Protein AF-A0A7W3JL48-F1 (afdb_monomer)

Solvent-accessible surface area (backbone atoms only — not comparable to full-atom values): 5633 Å² total; per-residue (Å²): 136,86,54,71,65,58,58,52,46,54,51,27,54,78,71,74,43,90,76,80,88,76,80,80,68,84,82,38,65,71,61,53,50,51,53,50,49,58,51,49,41,62,74,70,63,58,58,70,91,76,46,85,60,95,53,97,82,54,55,85,77,89,59,43,56,62,70,75,71,49,48,85,90,74,51,92,54,62,45,101,55,27,41,78,127

Secondary structure (DSSP, 8-state):
---HHHHHHHHHHHTT----PPPP-TT-HHHHHHHHHHHHHHHHT--GGGS--SSTT-SPPSSBPTTTT--TTT-----TTBPP-

pLDDT: mean 89.03, std 9.49, range [50.91, 98.0]

Organism: NCBI:txid145483

Mean predicted aligned error: 6.53 Å

Foldseek 3Di:
DDDVVVVVCVVCVVVVHDDDDDDDCPVPVVVVVVVVLVVCCLVVVPDQVPDDDDDPVGDDDPAAEFPNPADPVPPGDADPRYDDD

Radius of gyration: 18.98 Å; Cα contacts (8 Å, |Δi|>4): 53; chains: 1; bounding box: 39×35×45 Å

Structure (mmCIF, N/CA/C/O backbone):
data_AF-A0A7W3JL48-F1
#
_entry.id   AF-A0A7W3JL48-F1
#
loop_
_atom_site.group_PDB
_atom_site.id
_atom_site.type_symbol
_atom_site.label_atom_id
_atom_site.label_alt_id
_atom_site.label_comp_id
_atom_site.label_asym_id
_atom_site.label_entity_id
_atom_site.label_seq_id
_atom_site.pdbx_PDB_ins_code
_atom_site.Cartn_x
_atom_site.Cartn_y
_atom_site.Cartn_z
_atom_site.occupancy
_atom_site.B_iso_or_equiv
_atom_site.auth_seq_id
_atom_site.auth_comp_id
_atom_site.auth_asym_id
_atom_site.auth_atom_id
_atom_site.pdbx_PDB_model_num
ATOM 1 N N . MET A 1 1 ? 4.517 -1.781 29.037 1.00 50.91 1 MET A N 1
ATOM 2 C CA . MET A 1 1 ? 4.451 -1.344 27.631 1.00 50.91 1 MET A CA 1
ATOM 3 C C . MET A 1 1 ? 3.003 -0.971 27.382 1.00 50.91 1 MET A C 1
ATOM 5 O O . MET A 1 1 ? 2.162 -1.856 27.414 1.00 50.91 1 MET A O 1
ATOM 9 N N . TRP A 1 2 ? 2.708 0.326 27.327 1.00 54.50 2 TRP A N 1
ATOM 10 C CA . TRP A 1 2 ? 1.396 0.838 26.933 1.00 54.50 2 TRP A CA 1
ATOM 11 C C . TRP A 1 2 ? 1.492 1.085 25.430 1.00 54.50 2 TRP A C 1
ATOM 13 O O . TRP A 1 2 ? 2.373 1.831 25.008 1.00 54.50 2 TRP A O 1
ATOM 23 N N . ASP A 1 3 ? 0.715 0.352 24.641 1.00 83.12 3 ASP A N 1
ATOM 24 C CA . ASP A 1 3 ? 0.765 0.424 23.179 1.00 83.12 3 ASP A CA 1
ATOM 25 C C . ASP A 1 3 ? -0.053 1.628 22.690 1.00 83.12 3 ASP A C 1
ATOM 27 O O . ASP A 1 3 ? -1.029 2.018 23.338 1.00 83.12 3 ASP A O 1
ATOM 31 N N . LEU A 1 4 ? 0.333 2.206 21.552 1.00 87.31 4 LEU A N 1
ATOM 32 C CA . LEU A 1 4 ? -0.365 3.339 20.926 1.00 87.31 4 LEU A CA 1
ATOM 33 C C . LEU A 1 4 ? -1.844 3.018 20.661 1.00 87.31 4 LEU A C 1
ATOM 35 O O . LEU A 1 4 ? -2.687 3.911 20.685 1.00 87.31 4 LEU A O 1
ATOM 39 N N . ASP A 1 5 ? -2.173 1.736 20.490 1.00 89.69 5 ASP A N 1
ATOM 40 C CA . ASP A 1 5 ? -3.546 1.271 20.308 1.00 89.69 5 ASP A CA 1
ATOM 41 C C . ASP A 1 5 ? -4.446 1.562 21.518 1.00 89.69 5 ASP A C 1
ATOM 43 O O . ASP A 1 5 ? -5.609 1.917 21.336 1.00 89.69 5 ASP A O 1
ATOM 47 N N . ASN A 1 6 ? -3.928 1.479 22.749 1.00 91.50 6 ASN A N 1
ATOM 48 C CA . ASN A 1 6 ? -4.724 1.803 23.938 1.00 91.50 6 ASN A CA 1
ATOM 49 C C . ASN A 1 6 ? -5.062 3.298 23.979 1.00 91.50 6 ASN A C 1
ATOM 51 O O . ASN A 1 6 ? -6.209 3.669 24.215 1.00 91.50 6 ASN A O 1
ATOM 55 N N . GLU A 1 7 ? -4.076 4.159 23.708 1.00 93.56 7 GLU A N 1
ATOM 56 C CA . GLU A 1 7 ? -4.285 5.611 23.658 1.00 93.56 7 GLU A CA 1
ATOM 57 C C . GLU A 1 7 ? -5.263 6.002 22.541 1.00 93.56 7 GLU A C 1
ATOM 59 O O . GLU A 1 7 ? -6.151 6.833 22.755 1.00 93.56 7 GLU A O 1
ATOM 64 N N . ALA A 1 8 ? -5.146 5.370 21.369 1.00 93.00 8 ALA A N 1
ATOM 65 C CA . ALA A 1 8 ? -6.028 5.610 20.235 1.00 93.00 8 ALA A CA 1
ATOM 66 C C . ALA A 1 8 ? -7.481 5.204 20.534 1.00 93.00 8 ALA A C 1
ATOM 68 O O . ALA A 1 8 ? -8.403 5.972 20.243 1.00 93.00 8 ALA A O 1
ATOM 69 N N . LEU A 1 9 ? -7.696 4.034 21.144 1.00 94.19 9 LEU A N 1
ATOM 70 C CA . LEU A 1 9 ? -9.031 3.552 21.509 1.00 94.19 9 LEU A CA 1
ATOM 71 C C . LEU A 1 9 ? -9.667 4.420 22.603 1.00 94.19 9 LEU A C 1
ATOM 73 O O . LEU A 1 9 ? -10.795 4.876 22.425 1.00 94.19 9 LEU A O 1
ATOM 77 N N . GLU A 1 10 ? -8.935 4.733 23.678 1.00 94.44 10 GLU A N 1
ATOM 78 C CA . GLU A 1 10 ? -9.441 5.608 24.745 1.00 94.44 10 GLU A CA 1
ATOM 79 C C . GLU A 1 10 ? -9.777 7.013 24.236 1.00 94.44 10 GLU A C 1
ATOM 81 O O . GLU A 1 10 ? -10.777 7.610 24.637 1.00 94.44 10 GLU A O 1
ATOM 86 N N . THR A 1 11 ? -8.932 7.580 23.371 1.00 95.81 11 THR A N 1
ATOM 87 C CA . THR A 1 11 ? -9.168 8.914 22.805 1.00 95.81 11 THR A CA 1
ATOM 88 C C . THR A 1 11 ? -10.377 8.903 21.880 1.00 95.81 11 THR A C 1
ATOM 90 O O . THR A 1 11 ? -11.176 9.839 21.912 1.00 95.81 11 THR A O 1
ATOM 93 N N . SER A 1 12 ? -10.545 7.845 21.088 1.00 97.06 12 SER A N 1
ATOM 94 C CA . SER A 1 12 ? -11.717 7.684 20.228 1.00 97.06 12 SER A CA 1
ATOM 95 C C . SER A 1 12 ? -12.997 7.636 21.061 1.00 97.06 12 SER A C 1
ATOM 97 O O . SER A 1 12 ? -13.908 8.421 20.805 1.00 97.06 12 SER A O 1
ATOM 99 N N . GLU A 1 13 ? -13.025 6.823 22.122 1.00 96.12 13 GLU A N 1
ATOM 100 C CA . GLU A 1 13 ? -14.164 6.730 23.043 1.00 96.12 13 GLU A CA 1
ATOM 101 C C . GLU A 1 13 ? -14.492 8.084 23.690 1.00 96.12 13 GLU A C 1
ATOM 103 O O . GLU A 1 13 ? -15.638 8.534 23.635 1.00 96.12 13 GLU A O 1
ATOM 108 N N . LYS A 1 14 ? -13.481 8.790 24.221 1.00 97.69 14 LYS A N 1
ATOM 109 C CA . LYS A 1 14 ? -13.645 10.125 24.833 1.00 97.69 14 LYS A CA 1
ATOM 110 C C . LYS A 1 14 ? -14.264 11.151 23.880 1.00 97.69 14 LYS A C 1
ATOM 112 O O . LYS A 1 14 ? -14.968 12.049 24.333 1.00 97.69 14 LYS A O 1
ATOM 117 N N . ASN A 1 15 ? -14.001 11.030 22.580 1.00 98.00 15 ASN A N 1
ATOM 118 C CA . ASN A 1 15 ? -14.512 11.938 21.553 1.00 98.00 15 ASN A CA 1
ATOM 119 C C . ASN A 1 15 ? -15.769 11.405 20.836 1.00 98.00 15 ASN A C 1
ATOM 121 O O . ASN A 1 15 ? -16.243 12.038 19.895 1.00 98.00 15 ASN A O 1
ATOM 125 N N . GLY A 1 16 ? -16.323 10.264 21.262 1.00 97.62 16 GLY A N 1
ATOM 126 C CA . GLY A 1 16 ? -17.515 9.672 20.650 1.00 97.62 16 GLY A CA 1
ATOM 127 C C . GLY A 1 16 ? -17.273 9.044 19.272 1.00 97.62 16 GLY A C 1
ATOM 128 O O . GLY A 1 16 ? -18.223 8.864 18.510 1.00 97.62 16 GLY A O 1
ATOM 129 N N . PHE A 1 17 ? -16.024 8.712 18.936 1.00 97.62 17 PHE A N 1
ATOM 130 C CA . PHE A 1 17 ? -15.680 7.989 17.714 1.00 97.62 17 PHE A CA 1
ATOM 131 C C . PHE A 1 17 ? -15.720 6.477 17.931 1.00 97.62 17 PHE A C 1
ATOM 133 O O . PHE A 1 17 ? -15.254 5.959 18.946 1.00 97.62 17 PHE A O 1
ATOM 140 N N . TRP A 1 18 ? -16.222 5.754 16.928 1.00 96.12 18 TRP A N 1
ATOM 141 C CA . TRP A 1 18 ? -16.077 4.304 16.872 1.00 96.12 18 TRP A CA 1
ATOM 142 C C . TRP A 1 18 ? -14.682 3.940 16.364 1.00 96.12 18 TRP A C 1
ATOM 144 O O . TRP A 1 18 ? -14.252 4.427 15.319 1.00 96.12 18 TRP A O 1
ATOM 154 N N . ALA A 1 19 ? -13.995 3.064 17.092 1.00 95.19 19 ALA A N 1
ATOM 155 C CA . ALA A 1 19 ? -12.683 2.561 16.723 1.00 95.19 19 ALA A CA 1
ATOM 156 C C . ALA A 1 19 ? -12.590 1.060 17.009 1.00 95.19 19 ALA A C 1
ATOM 158 O O . ALA A 1 19 ? -13.109 0.566 18.011 1.00 95.19 19 ALA A O 1
ATOM 159 N N . VAL A 1 20 ? -11.911 0.334 16.122 1.00 94.31 20 VAL A N 1
ATOM 160 C CA . VAL A 1 20 ? -11.645 -1.097 16.266 1.00 94.31 20 VAL A CA 1
ATOM 161 C C . VAL A 1 20 ? -10.221 -1.397 15.812 1.00 94.31 20 VAL A C 1
ATOM 163 O O . VAL A 1 20 ? -9.783 -0.935 14.758 1.00 94.31 20 VAL A O 1
ATOM 166 N N . ARG A 1 21 ? -9.490 -2.191 16.599 1.00 91.62 21 ARG A N 1
ATOM 167 C CA . ARG A 1 21 ? -8.190 -2.719 16.182 1.00 91.62 21 ARG A CA 1
ATOM 168 C C . ARG A 1 21 ? -8.419 -3.933 15.290 1.00 91.62 21 ARG A C 1
ATOM 170 O O . ARG A 1 21 ? -8.937 -4.952 15.745 1.00 91.62 21 ARG A O 1
ATOM 177 N N . THR A 1 22 ? -7.995 -3.839 14.037 1.00 92.06 22 THR A N 1
ATOM 178 C CA . THR A 1 22 ? -7.970 -5.002 13.142 1.00 92.06 22 THR A CA 1
ATOM 179 C C . THR A 1 22 ? -6.742 -5.863 13.472 1.00 92.06 22 THR A C 1
ATOM 181 O O . THR A 1 22 ? -5.675 -5.299 13.734 1.00 92.06 22 THR A O 1
ATOM 184 N N . PRO A 1 23 ? -6.849 -7.205 13.499 1.00 90.25 23 PRO A N 1
ATOM 185 C CA . PRO A 1 23 ? -5.698 -8.073 13.732 1.00 90.25 23 PRO A CA 1
ATOM 186 C C . PRO A 1 23 ? -4.593 -7.870 12.693 1.00 90.25 23 PRO A C 1
ATOM 188 O O . PRO A 1 23 ? -4.864 -7.622 11.518 1.00 90.25 23 PRO A O 1
ATOM 191 N N . THR A 1 24 ? -3.340 -8.037 13.1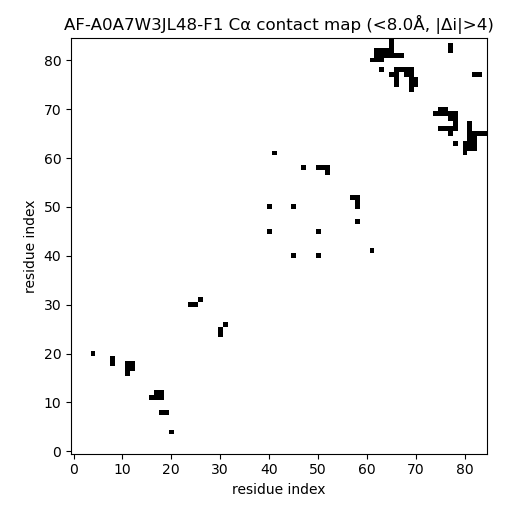15 1.00 91.56 24 THR A N 1
ATOM 192 C CA . THR A 1 24 ? -2.208 -8.094 12.185 1.00 91.56 24 THR A CA 1
ATOM 193 C C . THR A 1 24 ? -2.377 -9.298 11.244 1.00 91.56 24 THR A C 1
ATOM 195 O O . THR A 1 24 ? -2.635 -10.394 11.745 1.00 91.56 24 THR A O 1
ATOM 198 N N . PRO A 1 25 ? -2.175 -9.153 9.918 1.00 95.19 25 PRO A N 1
ATOM 199 C CA . PRO A 1 25 ? -2.388 -10.243 8.957 1.00 95.19 25 PRO A CA 1
ATOM 200 C C . PRO A 1 25 ? -1.526 -11.493 9.195 1.00 95.19 25 PRO A C 1
ATOM 202 O O . PRO A 1 25 ? -1.902 -12.596 8.808 1.00 95.19 25 PRO A O 1
ATOM 205 N N . GLY A 1 26 ? -0.357 -11.345 9.827 1.00 95.25 26 GLY A N 1
ATOM 206 C CA . GLY A 1 26 ? 0.549 -12.461 10.096 1.00 95.25 26 GLY A CA 1
ATOM 207 C C . GLY A 1 26 ? 0.994 -13.158 8.807 1.00 95.25 26 GLY A C 1
ATOM 208 O O . GLY A 1 26 ? 1.616 -12.533 7.952 1.00 95.25 26 GLY A O 1
ATOM 209 N N . ILE A 1 27 ? 0.679 -14.450 8.690 1.00 97.00 27 ILE A N 1
ATOM 210 C CA . ILE A 1 27 ? 0.974 -15.291 7.517 1.00 97.00 27 ILE A CA 1
ATOM 211 C C . ILE A 1 27 ? -0.284 -15.627 6.706 1.00 97.00 27 ILE A C 1
ATOM 213 O O . ILE A 1 27 ? -0.339 -16.680 6.071 1.00 97.00 27 ILE A O 1
ATOM 217 N N . ASP A 1 28 ? -1.311 -14.775 6.763 1.00 97.81 28 ASP A N 1
ATOM 218 C CA . ASP A 1 28 ? -2.513 -14.952 5.949 1.00 97.81 28 ASP A CA 1
ATOM 219 C C . ASP A 1 28 ? -2.131 -15.178 4.469 1.00 97.81 28 ASP A C 1
ATOM 221 O O . ASP A 1 28 ? -1.345 -14.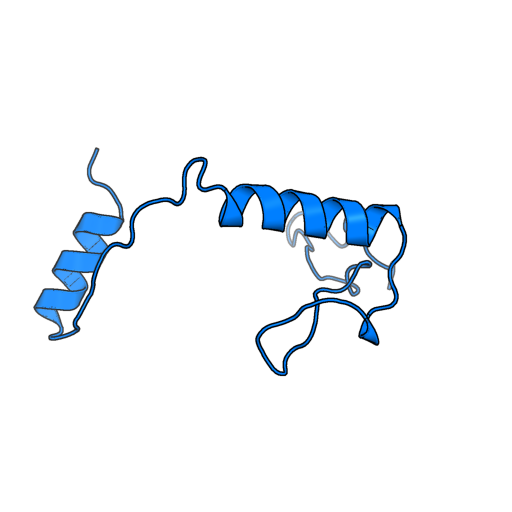395 3.919 1.00 97.81 28 ASP A O 1
ATOM 225 N N . PRO A 1 29 ? -2.650 -16.234 3.813 1.00 97.69 29 PRO A N 1
ATOM 226 C CA . PRO A 1 29 ? -2.280 -16.555 2.439 1.00 97.69 29 PRO A CA 1
ATOM 227 C C . PRO A 1 29 ? -2.510 -15.406 1.457 1.00 97.69 29 PRO A C 1
ATOM 229 O O . PRO A 1 29 ? -1.676 -15.197 0.584 1.00 97.69 29 PRO A O 1
ATOM 232 N N . ASN A 1 30 ? -3.577 -14.618 1.616 1.00 95.44 30 ASN A N 1
ATOM 233 C CA . ASN A 1 30 ? -3.846 -13.494 0.718 1.00 95.44 30 ASN A CA 1
ATOM 234 C C . ASN A 1 30 ? -2.816 -12.378 0.907 1.00 95.44 30 ASN A C 1
ATOM 236 O O . ASN A 1 30 ? -2.372 -11.775 -0.068 1.00 95.44 30 ASN A O 1
ATOM 240 N N . TYR A 1 31 ? -2.405 -12.125 2.153 1.00 95.50 31 TYR A N 1
ATOM 241 C CA . TYR A 1 31 ? -1.361 -11.147 2.450 1.00 95.50 31 TYR A CA 1
ATOM 242 C C . TYR A 1 31 ? -0.018 -11.569 1.845 1.00 95.50 31 TYR A C 1
ATOM 244 O O . TYR A 1 31 ? 0.622 -10.787 1.145 1.00 95.50 31 TYR A O 1
ATOM 252 N N . VAL A 1 32 ? 0.395 -12.821 2.064 1.00 97.62 32 VAL A N 1
ATOM 253 C CA . VAL A 1 32 ? 1.675 -13.335 1.555 1.00 97.62 32 VAL A CA 1
ATOM 254 C C . VAL A 1 32 ? 1.681 -13.405 0.029 1.00 97.62 32 VAL A C 1
ATOM 256 O O . VAL A 1 32 ? 2.649 -12.960 -0.586 1.00 97.62 32 VAL A O 1
ATOM 259 N N . THR A 1 33 ? 0.612 -13.910 -0.591 1.00 97.12 33 THR A N 1
ATOM 260 C CA . THR A 1 33 ? 0.492 -13.951 -2.054 1.00 97.12 33 THR A CA 1
ATOM 261 C C . THR A 1 33 ? 0.529 -12.548 -2.649 1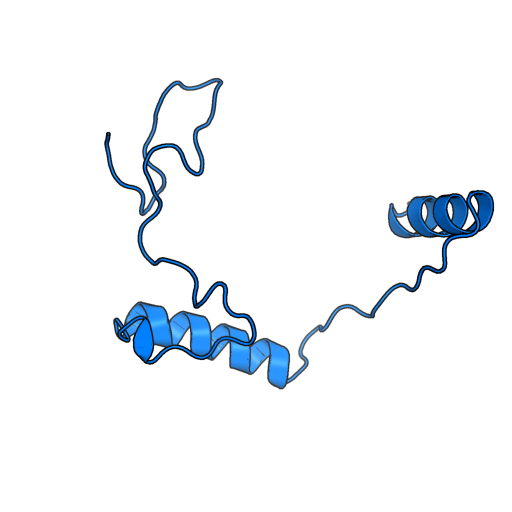.00 97.12 33 THR A C 1
ATOM 263 O O . THR A 1 33 ? 1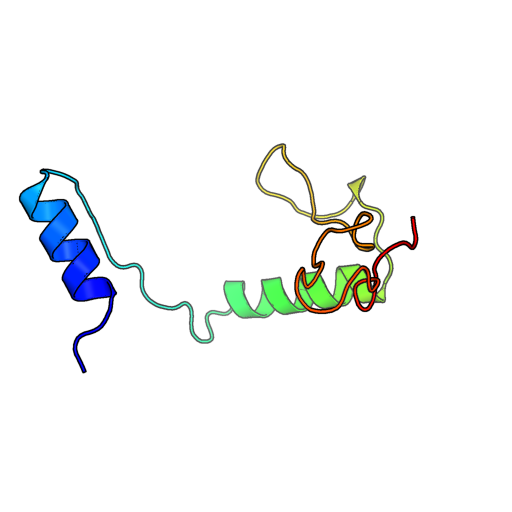.309 -12.322 -3.566 1.00 97.12 33 THR A O 1
ATOM 266 N N . GLY A 1 34 ? -0.184 -11.576 -2.070 1.00 94.62 34 GLY A N 1
ATOM 267 C CA . GLY A 1 34 ? -0.131 -10.190 -2.540 1.00 94.62 34 GLY A CA 1
ATOM 268 C C . GLY A 1 34 ? 1.278 -9.584 -2.480 1.00 94.62 34 GLY A C 1
ATOM 269 O O . GLY A 1 34 ? 1.688 -8.882 -3.400 1.00 94.62 34 GLY A O 1
ATOM 270 N N . LEU 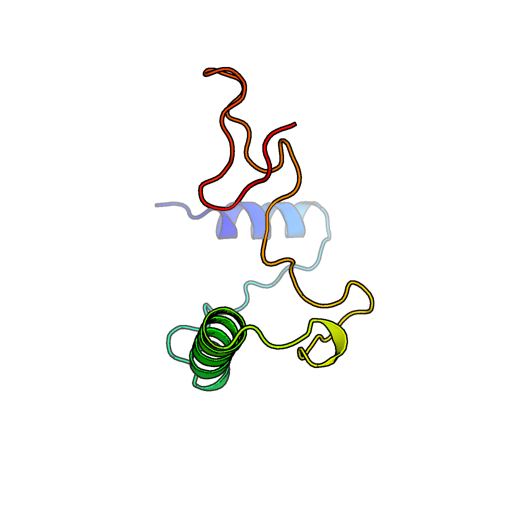A 1 35 ? 2.068 -9.893 -1.444 1.00 95.69 35 LEU A N 1
ATOM 271 C CA . LEU A 1 35 ? 3.474 -9.470 -1.385 1.00 95.69 35 LEU A CA 1
ATOM 272 C C . LEU A 1 35 ? 4.324 -10.109 -2.490 1.00 95.69 35 LEU A C 1
ATOM 274 O O . LEU A 1 35 ? 5.189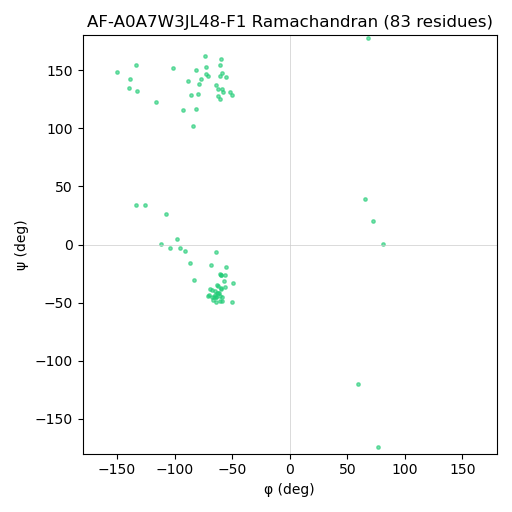 -9.442 -3.058 1.00 95.69 35 LEU A O 1
ATOM 278 N N . VAL A 1 36 ? 4.099 -11.390 -2.789 1.00 97.19 36 VAL A N 1
ATOM 279 C CA . VAL A 1 36 ? 4.784 -12.086 -3.886 1.00 97.19 36 VAL A CA 1
ATOM 280 C C . VAL A 1 36 ? 4.413 -11.454 -5.225 1.00 97.19 36 VAL A C 1
ATOM 282 O O . VAL A 1 36 ? 5.312 -11.162 -6.011 1.00 97.19 36 VAL A O 1
ATOM 285 N N . ASP A 1 37 ? 3.132 -11.168 -5.452 1.00 95.38 37 ASP A N 1
ATOM 286 C CA . ASP A 1 37 ? 2.644 -10.538 -6.680 1.00 95.38 37 ASP A CA 1
ATOM 287 C C . ASP A 1 37 ? 3.308 -9.173 -6.909 1.00 95.38 37 ASP A C 1
ATOM 289 O O . ASP A 1 37 ? 3.833 -8.930 -7.993 1.00 95.38 37 ASP A O 1
ATOM 293 N N . LEU A 1 38 ? 3.415 -8.331 -5.872 1.00 94.69 38 LEU A N 1
ATOM 294 C CA . LEU A 1 38 ? 4.118 -7.040 -5.948 1.00 94.69 38 LEU A CA 1
ATOM 295 C C . LEU A 1 38 ? 5.601 -7.189 -6.335 1.00 94.69 38 LEU A C 1
ATOM 297 O O . LEU A 1 38 ? 6.152 -6.364 -7.069 1.00 94.69 38 LEU A O 1
ATOM 301 N N . VAL A 1 39 ? 6.274 -8.234 -5.845 1.00 95.12 39 VAL A N 1
ATOM 302 C CA . VAL A 1 39 ? 7.679 -8.507 -6.189 1.00 95.12 39 VAL A CA 1
ATOM 303 C C . VAL A 1 39 ? 7.810 -8.976 -7.637 1.00 95.12 39 VAL A C 1
ATOM 305 O O . VAL A 1 39 ? 8.711 -8.519 -8.343 1.00 95.12 39 VAL A O 1
ATOM 308 N N . LEU A 1 40 ? 6.932 -9.878 -8.085 1.00 96.25 40 LEU A N 1
ATOM 309 C CA . LEU A 1 40 ? 6.928 -10.388 -9.458 1.00 96.25 40 LEU A CA 1
ATOM 310 C C . LEU A 1 40 ? 6.598 -9.279 -10.460 1.00 96.25 40 LEU A C 1
ATOM 312 O O . LEU A 1 40 ? 7.315 -9.134 -11.445 1.00 96.25 40 LEU A O 1
ATOM 316 N N . GLU A 1 41 ? 5.603 -8.444 -10.154 1.00 95.31 41 GLU A N 1
ATOM 317 C CA . GLU A 1 41 ? 5.229 -7.263 -10.936 1.00 95.31 41 GLU A CA 1
ATOM 318 C C . GLU A 1 41 ? 6.449 -6.380 -11.234 1.00 95.31 41 GLU A C 1
ATOM 320 O O . GLU A 1 41 ? 6.715 -6.026 -12.386 1.00 95.31 41 GLU A O 1
ATOM 325 N N . ARG A 1 42 ? 7.235 -6.077 -10.191 1.00 92.38 42 ARG A N 1
ATOM 326 C CA . ARG A 1 42 ? 8.447 -5.261 -10.305 1.00 92.38 42 ARG A CA 1
ATOM 327 C C . ARG A 1 42 ? 9.572 -5.973 -11.048 1.00 92.38 42 ARG A C 1
ATOM 329 O O . ARG A 1 42 ? 10.268 -5.339 -11.837 1.00 92.38 42 ARG A O 1
ATOM 336 N N . ARG A 1 43 ? 9.798 -7.256 -10.755 1.00 94.81 43 ARG A N 1
ATOM 337 C CA . ARG A 1 43 ? 10.866 -8.057 -11.372 1.00 94.81 43 ARG A CA 1
ATOM 338 C C . ARG A 1 43 ? 10.653 -8.188 -12.878 1.00 94.81 43 ARG A C 1
ATOM 340 O O . ARG A 1 43 ? 11.618 -8.085 -13.630 1.00 94.81 43 ARG A O 1
ATOM 347 N N . ASP A 1 44 ? 9.408 -8.413 -13.286 1.00 95.81 44 ASP A N 1
ATOM 348 C CA . ASP A 1 44 ? 9.041 -8.702 -14.672 1.00 95.81 44 ASP A CA 1
ATOM 349 C C . ASP A 1 44 ? 8.708 -7.435 -15.474 1.00 95.81 44 ASP A C 1
ATOM 351 O O . ASP A 1 44 ? 8.529 -7.508 -16.687 1.00 95.81 44 ASP A O 1
ATOM 355 N N . GLY A 1 45 ? 8.669 -6.267 -14.822 1.00 93.31 45 GLY A N 1
ATOM 356 C CA . GLY A 1 45 ? 8.429 -4.985 -15.483 1.00 93.31 45 GLY A CA 1
ATOM 357 C C . GLY A 1 45 ? 7.031 -4.887 -16.090 1.00 93.31 45 GLY A C 1
ATOM 358 O O . GLY A 1 45 ? 6.880 -4.366 -17.194 1.00 93.31 45 GLY A O 1
ATOM 359 N N . VAL A 1 46 ? 6.020 -5.407 -15.387 1.00 95.62 46 VAL A N 1
ATOM 360 C CA . VAL A 1 46 ? 4.629 -5.439 -15.866 1.00 95.62 46 VAL A CA 1
ATOM 361 C C . VAL A 1 46 ? 4.149 -4.008 -16.176 1.00 95.62 46 VAL A C 1
ATOM 363 O O . VAL A 1 46 ? 4.342 -3.127 -15.329 1.00 95.62 46 VAL A O 1
ATOM 366 N N . PRO A 1 47 ? 3.540 -3.730 -17.346 1.00 94.38 47 PRO A N 1
ATOM 367 C CA . PRO A 1 47 ? 2.994 -2.408 -17.668 1.00 94.38 47 PRO A CA 1
ATOM 368 C C . PRO A 1 47 ? 1.994 -1.930 -16.613 1.00 94.38 47 PRO A C 1
ATOM 370 O O . PRO A 1 47 ? 1.270 -2.736 -16.036 1.00 94.38 47 PRO A O 1
ATOM 373 N N . ALA A 1 48 ? 1.957 -0.628 -16.323 1.00 92.38 48 ALA A N 1
ATOM 374 C CA . ALA A 1 48 ? 1.151 -0.104 -15.218 1.00 92.38 48 ALA A CA 1
ATOM 375 C C . ALA A 1 48 ? -0.354 -0.346 -15.419 1.00 92.38 48 ALA A C 1
ATOM 377 O O . ALA A 1 48 ? -1.074 -0.631 -14.467 1.00 92.38 48 ALA A O 1
ATOM 378 N N . GLU A 1 49 ? -0.815 -0.281 -16.662 1.00 93.12 49 GLU A N 1
ATOM 379 C CA . GLU A 1 49 ? -2.187 -0.569 -17.073 1.00 93.12 49 GLU A CA 1
ATOM 380 C C . GLU A 1 49 ? -2.644 -2.003 -16.760 1.00 93.12 49 GLU A C 1
ATOM 382 O O . GLU A 1 49 ? -3.838 -2.225 -16.561 1.00 93.12 49 GLU A O 1
ATOM 387 N N . ASP A 1 50 ? -1.708 -2.948 -16.652 1.00 95.00 50 ASP A N 1
ATOM 388 C CA . ASP A 1 50 ? -1.989 -4.369 -16.427 1.00 95.00 50 ASP A CA 1
ATOM 389 C C . ASP A 1 50 ? -1.921 -4.761 -14.938 1.00 95.00 50 ASP A C 1
ATOM 391 O O . ASP A 1 50 ? -2.179 -5.912 -14.575 1.00 95.00 50 ASP A O 1
ATOM 395 N N . ARG A 1 51 ? -1.564 -3.823 -14.049 1.00 95.12 51 ARG A N 1
ATOM 396 C CA . ARG A 1 51 ? -1.352 -4.093 -12.619 1.00 95.12 51 ARG A CA 1
ATOM 397 C C . ARG A 1 51 ? -2.660 -4.029 -11.830 1.00 95.12 51 ARG A C 1
ATOM 399 O O . ARG A 1 51 ? -3.359 -3.008 -11.895 1.00 95.12 51 ARG A O 1
ATOM 406 N N . PRO A 1 52 ? -2.983 -5.053 -11.020 1.00 93.31 52 PRO A N 1
ATOM 407 C CA . PRO A 1 52 ? -4.169 -5.036 -10.175 1.00 93.31 52 PRO A CA 1
ATOM 408 C C . PRO A 1 52 ? -4.170 -3.857 -9.195 1.00 93.31 52 PRO A C 1
ATOM 410 O O . PRO A 1 52 ? -3.194 -3.599 -8.495 1.00 93.31 52 PRO A O 1
ATOM 413 N N . HIS A 1 53 ? -5.300 -3.162 -9.102 1.00 93.25 53 HIS A N 1
ATOM 414 C CA . HIS A 1 53 ? -5.525 -2.094 -8.134 1.00 93.25 53 HIS A CA 1
ATOM 415 C C . HIS A 1 53 ? -7.007 -2.030 -7.766 1.00 93.25 53 HIS A C 1
ATOM 417 O O . HIS A 1 53 ? -7.880 -2.346 -8.569 1.00 93.25 53 HIS A O 1
ATOM 423 N N . VAL A 1 54 ? -7.292 -1.630 -6.528 1.00 91.94 54 VAL A N 1
ATOM 424 C CA . VAL A 1 54 ? -8.665 -1.594 -5.989 1.00 91.94 54 VAL A CA 1
ATOM 425 C C . VAL A 1 54 ? -9.246 -0.181 -5.909 1.00 91.94 54 VAL A C 1
ATOM 427 O O . VAL A 1 54 ? -10.392 -0.012 -5.509 1.00 91.94 54 VAL A O 1
ATOM 430 N N . THR A 1 55 ? -8.460 0.840 -6.266 1.00 94.00 55 THR A N 1
ATOM 431 C CA . THR A 1 55 ? -8.868 2.252 -6.231 1.00 94.00 55 THR A CA 1
ATOM 432 C C . THR A 1 55 ? -8.480 2.955 -7.522 1.00 94.00 55 THR A C 1
ATOM 434 O O . THR A 1 55 ? -7.462 2.608 -8.115 1.00 94.00 55 THR A O 1
ATOM 437 N N . ASP A 1 56 ? -9.193 4.022 -7.873 1.00 94.62 56 ASP A N 1
ATOM 438 C CA . ASP A 1 56 ? -8.925 4.832 -9.071 1.00 94.62 56 ASP A CA 1
ATOM 439 C C . ASP A 1 56 ? -7.558 5.550 -9.060 1.00 94.62 56 ASP A C 1
ATOM 441 O O . ASP A 1 56 ? -7.163 6.153 -10.055 1.00 94.62 56 ASP A O 1
ATOM 445 N N . LEU A 1 57 ? -6.813 5.495 -7.946 1.00 91.75 57 LEU A N 1
ATOM 446 C CA . LEU A 1 57 ? -5.443 6.015 -7.863 1.00 91.75 57 LEU A CA 1
ATOM 447 C C . LEU A 1 57 ? -4.442 5.197 -8.697 1.00 91.75 57 LEU A C 1
ATOM 449 O O . LEU A 1 57 ? -3.358 5.700 -8.992 1.00 91.75 57 LEU A O 1
ATOM 453 N N . GLY A 1 58 ? -4.801 3.967 -9.079 1.00 92.94 58 GLY A N 1
ATOM 454 C CA . GLY A 1 58 ? -3.948 3.070 -9.855 1.00 92.94 58 GLY A CA 1
ATOM 455 C C . GLY A 1 58 ? -2.826 2.407 -9.038 1.00 92.94 58 GLY A C 1
ATOM 456 O O . GLY A 1 58 ? -2.782 2.530 -7.809 1.00 92.94 58 GLY A O 1
ATOM 457 N N . PRO A 1 59 ? -1.926 1.663 -9.707 1.00 93.25 59 PRO A N 1
ATOM 458 C CA . PRO A 1 59 ? -0.791 0.999 -9.072 1.00 93.25 59 PRO A CA 1
ATOM 459 C C . PRO A 1 59 ? 0.305 1.990 -8.661 1.00 93.25 59 PRO A C 1
ATOM 461 O O . PRO A 1 59 ? 0.395 3.117 -9.154 1.00 93.25 59 PRO A O 1
ATOM 464 N N . TRP A 1 60 ? 1.188 1.550 -7.765 1.00 89.12 60 TRP A N 1
ATOM 465 C CA . TRP A 1 60 ? 2.321 2.363 -7.336 1.00 89.12 60 TRP A CA 1
ATOM 466 C C . TRP A 1 60 ? 3.386 2.471 -8.434 1.00 89.12 60 TRP A C 1
ATOM 468 O O . TRP A 1 60 ? 3.617 1.536 -9.197 1.00 89.12 60 TRP A O 1
ATOM 478 N N . TYR A 1 61 ? 4.072 3.610 -8.500 1.00 86.56 61 TYR A N 1
ATOM 479 C CA . TYR A 1 61 ? 5.139 3.823 -9.476 1.00 86.56 61 TYR A CA 1
ATOM 480 C C . TYR A 1 61 ? 6.403 3.015 -9.133 1.00 86.56 61 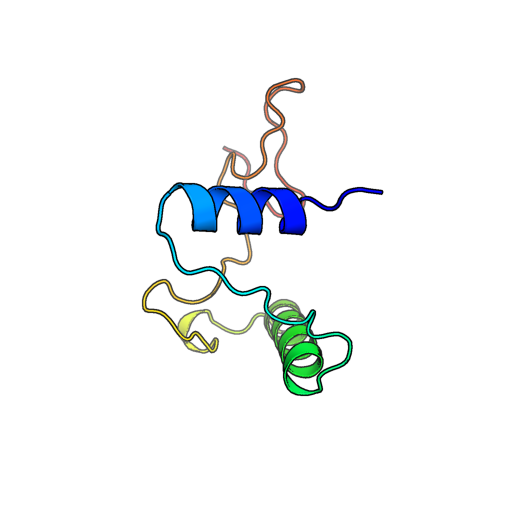TYR A C 1
ATOM 482 O O . TYR A 1 61 ? 6.719 2.762 -7.966 1.00 86.56 61 TYR A O 1
ATOM 490 N N . ASP A 1 62 ? 7.187 2.674 -10.158 1.00 87.31 62 ASP A N 1
ATOM 491 C CA . ASP A 1 62 ? 8.461 1.965 -9.976 1.00 87.31 62 ASP A CA 1
ATOM 492 C C . ASP A 1 62 ? 9.631 2.885 -9.635 1.00 87.31 62 ASP A C 1
ATOM 494 O O . ASP A 1 62 ? 10.553 2.494 -8.915 1.00 87.31 62 ASP A O 1
ATOM 498 N N . VAL A 1 63 ? 9.572 4.117 -10.137 1.00 85.81 63 VAL A N 1
ATOM 499 C CA . VAL A 1 63 ? 10.627 5.118 -10.003 1.00 85.81 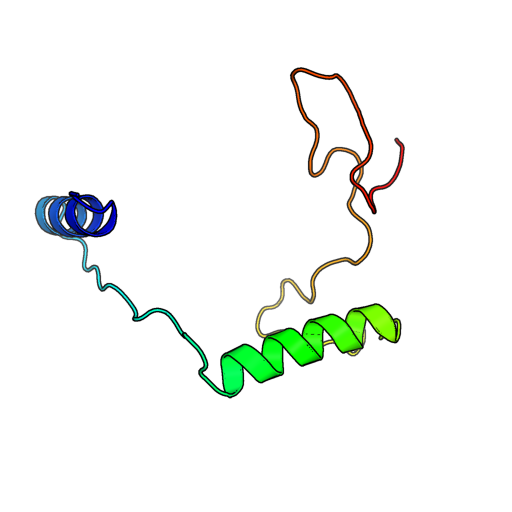63 VAL A CA 1
ATOM 500 C C . VAL A 1 63 ? 10.103 6.290 -9.190 1.00 85.81 63 VAL A C 1
ATOM 502 O O . VAL A 1 63 ? 9.109 6.919 -9.559 1.00 85.81 63 VAL A O 1
ATOM 505 N N . CYS A 1 64 ? 10.781 6.599 -8.086 1.00 86.31 64 CYS A N 1
ATOM 506 C CA . CYS A 1 64 ? 10.395 7.725 -7.247 1.00 86.31 64 CYS A CA 1
ATOM 507 C C . CYS A 1 64 ? 10.535 9.046 -8.003 1.00 86.31 64 CYS A C 1
ATOM 509 O O . CYS A 1 64 ? 11.544 9.312 -8.663 1.00 86.31 64 CYS A O 1
ATOM 511 N N . ARG A 1 65 ? 9.532 9.911 -7.831 1.00 86.12 65 ARG A N 1
ATOM 512 C CA . ARG A 1 65 ? 9.597 11.304 -8.283 1.00 86.12 65 ARG A CA 1
ATOM 513 C C . ARG A 1 65 ? 10.758 12.033 -7.584 1.00 86.12 65 ARG A C 1
ATOM 515 O O . ARG A 1 65 ? 11.116 11.652 -6.460 1.00 86.12 65 ARG A O 1
ATOM 522 N N . PRO A 1 66 ? 11.320 13.094 -8.192 1.00 84.25 66 PRO A N 1
ATOM 523 C CA . PRO A 1 66 ? 12.321 13.925 -7.531 1.00 84.25 66 PRO A CA 1
ATOM 524 C C . PRO A 1 66 ? 11.832 14.395 -6.152 1.00 84.25 66 PRO A C 1
ATOM 526 O O . PRO A 1 66 ? 10.699 14.849 -6.007 1.00 84.25 66 PRO A O 1
ATOM 529 N N . GLY A 1 67 ? 12.672 14.233 -5.127 1.00 82.12 67 GLY A N 1
ATOM 530 C CA . GLY A 1 67 ? 12.405 14.703 -3.759 1.00 82.12 67 GLY A CA 1
ATOM 531 C C . GLY A 1 67 ? 11.499 13.812 -2.896 1.00 82.12 67 GLY A C 1
ATOM 532 O O . GLY A 1 67 ? 11.275 14.129 -1.733 1.00 82.12 67 GLY A O 1
ATOM 533 N N . CYS A 1 68 ? 11.009 12.673 -3.401 1.00 81.38 68 CYS A N 1
ATOM 534 C CA . CYS A 1 68 ? 9.996 11.858 -2.708 1.00 81.38 68 CYS A CA 1
ATOM 535 C C . CYS A 1 68 ? 10.406 11.332 -1.312 1.00 81.38 68 CYS A C 1
ATOM 537 O O . CYS A 1 68 ? 9.542 11.063 -0.478 1.00 81.38 68 CYS A O 1
ATOM 539 N N . CYS A 1 69 ? 11.705 11.159 -1.051 1.00 81.06 69 CYS A N 1
ATOM 540 C CA . CYS A 1 69 ? 12.238 10.687 0.236 1.00 81.06 69 CYS A CA 1
ATOM 541 C C . CYS A 1 69 ? 13.422 11.544 0.706 1.00 81.06 69 CYS A C 1
ATOM 543 O O . CYS A 1 69 ? 14.386 11.029 1.275 1.00 81.06 69 CY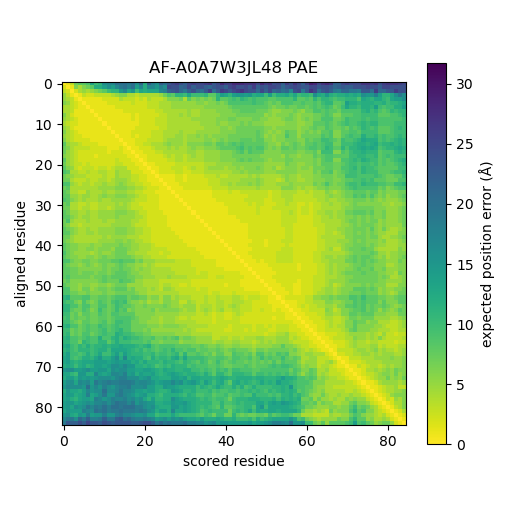S A O 1
ATOM 545 N N . GLU A 1 70 ? 13.395 12.842 0.401 1.00 81.44 70 GLU A N 1
ATOM 546 C CA . GLU A 1 70 ? 14.506 13.730 0.722 1.00 81.44 70 GLU A CA 1
ATOM 547 C C . GLU A 1 70 ? 14.742 13.820 2.236 1.00 81.44 70 GLU A C 1
ATOM 549 O O . GLU A 1 70 ? 13.846 14.126 3.025 1.00 81.44 70 GLU A O 1
ATOM 554 N N . ASN A 1 71 ? 15.990 13.592 2.650 1.00 80.56 71 ASN A N 1
ATOM 555 C CA . ASN A 1 71 ? 16.407 13.889 4.009 1.00 80.56 71 ASN A CA 1
ATOM 556 C C . ASN A 1 71 ? 16.798 15.366 4.104 1.00 80.56 71 ASN A C 1
ATOM 558 O O . ASN A 1 71 ? 17.921 15.741 3.767 1.00 80.56 71 ASN A O 1
ATOM 562 N N . VAL A 1 72 ? 15.894 16.180 4.653 1.00 82.00 72 VAL A N 1
ATOM 563 C CA . VAL A 1 72 ? 16.067 17.637 4.805 1.00 82.00 72 VAL A CA 1
ATOM 564 C C . VAL A 1 72 ? 17.333 18.053 5.569 1.00 82.00 72 VAL A C 1
ATOM 566 O O . VAL A 1 72 ? 17.777 19.189 5.446 1.00 82.00 72 VAL A O 1
ATOM 569 N N . ARG A 1 73 ? 17.943 17.155 6.358 1.00 87.12 73 ARG A N 1
ATOM 570 C CA . ARG A 1 73 ? 19.179 17.432 7.113 1.00 87.12 73 ARG A CA 1
ATOM 571 C C . ARG A 1 73 ? 20.457 17.179 6.308 1.00 87.12 73 ARG A C 1
ATOM 573 O O . ARG A 1 73 ? 21.524 17.593 6.747 1.00 87.12 73 ARG A O 1
ATOM 580 N N . LEU A 1 74 ? 20.374 16.463 5.184 1.00 83.94 74 LEU A N 1
ATOM 581 C CA . LEU A 1 74 ? 21.530 16.021 4.390 1.00 83.94 74 LEU A CA 1
ATOM 582 C C . LEU A 1 74 ? 21.630 16.706 3.017 1.00 83.94 74 LEU A C 1
ATOM 584 O O . LEU A 1 74 ? 22.556 16.392 2.267 1.00 83.94 74 LEU A O 1
ATOM 588 N N . GLY A 1 75 ? 20.701 17.613 2.699 1.00 80.12 75 GLY A N 1
ATOM 589 C CA . GLY A 1 75 ? 20.504 18.128 1.343 1.00 80.12 75 GLY A CA 1
ATOM 590 C C . GLY A 1 75 ? 19.957 17.058 0.391 1.00 80.12 75 GLY A C 1
ATOM 591 O O . GLY A 1 75 ? 19.777 15.897 0.778 1.00 80.12 75 GLY A O 1
ATOM 592 N N . PHE A 1 76 ? 19.702 17.440 -0.864 1.00 80.00 76 PHE A N 1
ATOM 593 C CA . PHE A 1 76 ? 19.118 16.523 -1.837 1.00 80.00 76 PHE A CA 1
ATOM 594 C C . PHE A 1 76 ? 20.012 15.297 -2.063 1.00 80.00 76 PHE A C 1
ATOM 596 O O . PHE A 1 76 ? 21.179 15.403 -2.450 1.00 80.00 76 PHE A O 1
ATOM 603 N N . LYS A 1 77 ? 19.423 14.115 -1.874 1.00 76.44 77 LYS A N 1
ATOM 604 C CA . LYS A 1 77 ? 19.959 12.833 -2.329 1.00 76.44 77 LYS A CA 1
ATOM 605 C C . LYS A 1 77 ? 18.829 12.077 -3.021 1.00 76.44 77 LYS A C 1
ATOM 607 O O . LYS A 1 77 ? 17.740 12.004 -2.443 1.00 76.44 77 LYS A O 1
ATOM 612 N N . PRO A 1 78 ? 19.050 11.517 -4.221 1.00 68.44 78 PRO A N 1
ATOM 613 C CA . PRO A 1 78 ? 18.027 10.702 -4.856 1.00 68.44 78 PRO A CA 1
ATOM 614 C C . PRO A 1 78 ? 17.708 9.498 -3.961 1.00 68.44 78 PRO A C 1
ATOM 616 O O . PRO A 1 78 ? 18.589 8.950 -3.292 1.00 68.44 78 PRO A O 1
ATOM 619 N N . ALA A 1 79 ? 16.439 9.085 -3.945 1.00 75.62 79 ALA A N 1
ATOM 620 C CA . ALA A 1 79 ? 16.072 7.790 -3.378 1.00 75.62 79 ALA A CA 1
ATOM 621 C C . ALA A 1 79 ? 16.800 6.669 -4.146 1.00 75.62 79 ALA A C 1
ATOM 623 O O . ALA A 1 79 ? 17.207 6.878 -5.289 1.00 75.62 79 ALA A O 1
ATOM 624 N N . LEU A 1 80 ? 16.932 5.476 -3.549 1.00 68.50 80 LEU A N 1
ATOM 625 C CA . LEU A 1 80 ? 17.644 4.335 -4.156 1.00 68.50 80 LEU A CA 1
ATOM 626 C C . LEU A 1 80 ? 17.206 4.054 -5.609 1.00 68.50 80 LEU A C 1
ATOM 628 O O . LEU A 1 80 ? 18.020 3.664 -6.437 1.00 68.50 80 LEU A O 1
ATOM 632 N N . SER A 1 81 ? 15.934 4.308 -5.912 1.00 70.69 81 SER A N 1
ATOM 633 C CA . SER A 1 81 ? 15.324 4.223 -7.242 1.00 70.69 81 SER A CA 1
ATOM 634 C C . SER A 1 81 ? 14.618 5.530 -7.645 1.00 70.69 81 SER A C 1
ATOM 636 O O . SER A 1 81 ? 13.568 5.510 -8.283 1.00 70.69 81 SER A O 1
ATOM 638 N N . GLY A 1 82 ? 15.142 6.685 -7.223 1.00 75.88 82 GLY A N 1
ATOM 639 C CA . GLY A 1 82 ? 14.567 8.003 -7.504 1.00 75.88 82 GLY A CA 1
ATOM 640 C C . GLY A 1 82 ? 15.277 8.765 -8.617 1.00 75.88 82 GLY A C 1
ATOM 641 O O . GLY A 1 82 ? 16.478 8.610 -8.826 1.00 75.88 82 GLY A O 1
ATOM 642 N N . LEU A 1 83 ? 14.527 9.626 -9.306 1.00 80.12 83 LEU A N 1
ATOM 643 C CA . LEU A 1 83 ? 15.077 10.536 -10.310 1.00 80.12 83 LEU A CA 1
ATOM 644 C C . LEU A 1 83 ? 15.910 11.652 -9.666 1.00 80.12 83 LEU A C 1
ATOM 646 O O . LEU A 1 83 ? 15.581 12.161 -8.589 1.00 80.12 83 LEU A O 1
ATOM 650 N N . VAL A 1 84 ? 16.975 12.046 -10.363 1.00 74.81 84 VAL A N 1
ATOM 651 C CA . VAL A 1 84 ? 17.703 13.293 -10.097 1.00 74.81 84 VAL A CA 1
ATOM 652 C C . VAL A 1 84 ? 16.881 14.462 -10.681 1.00 74.81 84 VAL A C 1
ATOM 654 O O . VAL A 1 84 ? 16.244 14.253 -11.717 1.00 74.81 84 VAL A O 1
ATOM 657 N N . PRO A 1 85 ? 16.834 15.637 -10.024 1.00 68.50 85 PRO A N 1
ATOM 658 C CA . PRO A 1 85 ? 16.173 16.835 -10.534 1.00 68.50 85 PRO A CA 1
ATOM 659 C C . PRO A 1 85 ? 16.764 17.328 -11.855 1.00 68.50 85 PRO A C 1
ATOM 661 O O . PRO A 1 85 ? 17.994 17.173 -12.047 1.00 68.50 85 PRO A O 1
#

Sequence (85 aa):
MWDLDNEALETSEKNGFWAVRTPTPGIDPNYVTGLVDLVLERRDGVPAEDRPHVTDLGPWYDVCRPGCCENVRLGFKPALSGLVP